Protein AF-C4KE77-F1 (afdb_monomer_lite)

pLDDT: mean 90.0, std 8.87, range [51.75, 97.31]

Secondary structure (DSSP, 8-state):
-EEEEHHHHHHHHHHHHHHH---HHHHHHHHHHHHHHTTEEEE---HHHHHHHHHHHHHH---HHHHHHHHHHHHHH-

Sequence (78 aa):
MKFTRENYHYQLIVILKKLTGKSDEEILNVLSSFFRDAEINLDHLETSDLEKVREIVEKFKLDFEDAIHFFYRKRLVS

Organism: Saccharolobus islandicus (strain M.16.4 / Kamchatka #3) (NCBI:txid426118)

Structure (mmCIF, N/CA/C/O backbone):
data_AF-C4KE77-F1
#
_entry.id   AF-C4KE77-F1
#
loop_
_atom_site.group_PDB
_atom_site.id
_atom_site.type_symbol
_atom_site.label_atom_id
_atom_site.label_alt_id
_atom_site.label_comp_id
_atom_site.label_asym_id
_atom_site.label_entity_id
_atom_site.label_seq_id
_atom_site.pdbx_PDB_ins_code
_atom_site.Cartn_x
_atom_site.Cartn_y
_atom_site.Cartn_z
_atom_site.occupancy
_atom_site.B_iso_or_equiv
_atom_site.auth_seq_id
_atom_site.auth_comp_id
_atom_site.auth_asym_id
_atom_site.auth_atom_id
_atom_site.pdbx_PDB_model_num
ATOM 1 N N . MET A 1 1 ? -5.588 -17.563 -4.279 1.00 58.34 1 MET A N 1
ATOM 2 C CA . MET A 1 1 ? -4.954 -16.717 -3.249 1.00 58.34 1 MET A CA 1
ATOM 3 C C . MET A 1 1 ? -5.078 -15.263 -3.674 1.00 58.34 1 MET A C 1
ATOM 5 O O . MET A 1 1 ? -4.753 -14.972 -4.822 1.00 58.34 1 MET A O 1
ATOM 9 N N . LYS A 1 2 ? -5.635 -14.388 -2.828 1.00 77.94 2 LYS A N 1
ATOM 10 C CA . LYS A 1 2 ? -5.798 -12.959 -3.147 1.00 77.94 2 LYS A CA 1
ATOM 11 C C . LYS A 1 2 ? -4.576 -12.196 -2.641 1.00 77.94 2 LYS A C 1
ATOM 13 O O . LYS A 1 2 ? -4.037 -12.540 -1.594 1.00 77.94 2 LYS A O 1
ATOM 18 N N . PHE A 1 3 ? -4.150 -11.176 -3.373 1.00 75.81 3 PHE A N 1
ATOM 19 C CA . PHE A 1 3 ? -3.051 -10.307 -2.963 1.00 75.81 3 PHE A CA 1
ATOM 20 C C . PHE A 1 3 ? -3.537 -8.869 -2.889 1.00 75.81 3 PHE A C 1
ATOM 22 O O . PHE A 1 3 ? -4.308 -8.424 -3.741 1.00 75.81 3 PHE A O 1
ATOM 29 N N . THR A 1 4 ? -3.072 -8.147 -1.878 1.00 79.94 4 THR A N 1
ATOM 30 C CA . THR A 1 4 ? -3.105 -6.686 -1.871 1.00 79.94 4 THR A CA 1
ATOM 31 C C . THR A 1 4 ? -1.703 -6.155 -1.640 1.00 79.94 4 THR A C 1
ATOM 33 O O . THR A 1 4 ? -0.828 -6.870 -1.164 1.00 79.94 4 THR A O 1
ATOM 36 N N . ARG A 1 5 ? -1.492 -4.886 -1.956 1.00 83.75 5 ARG A N 1
ATOM 37 C CA . ARG A 1 5 ? -0.196 -4.227 -1.814 1.00 83.75 5 ARG A CA 1
ATOM 38 C C . ARG A 1 5 ? 0.033 -3.865 -0.351 1.00 83.75 5 ARG A C 1
ATOM 40 O O . ARG A 1 5 ? -0.870 -3.332 0.293 1.00 83.75 5 ARG A O 1
ATOM 47 N N . GLU A 1 6 ? 1.227 -4.100 0.176 1.00 84.25 6 GLU A N 1
ATOM 48 C CA . GLU A 1 6 ? 1.518 -3.797 1.582 1.00 84.25 6 GLU A CA 1
ATOM 49 C C . GLU A 1 6 ? 1.396 -2.294 1.900 1.00 84.25 6 GLU A C 1
ATOM 51 O O . GLU A 1 6 ? 0.877 -1.909 2.946 1.00 84.25 6 GLU A O 1
ATOM 56 N N . ASN A 1 7 ? 1.746 -1.409 0.963 1.00 83.88 7 ASN A N 1
ATOM 57 C CA . ASN A 1 7 ? 1.560 0.033 1.154 1.00 83.88 7 ASN A CA 1
ATOM 58 C C . ASN A 1 7 ? 0.081 0.414 1.384 1.00 83.88 7 ASN A C 1
ATOM 60 O O . ASN A 1 7 ? -0.197 1.333 2.153 1.00 83.88 7 ASN A O 1
ATOM 64 N N . TYR A 1 8 ? -0.870 -0.327 0.798 1.00 85.50 8 TYR A N 1
ATOM 65 C CA . TYR A 1 8 ? -2.303 -0.133 1.053 1.00 85.50 8 TYR A CA 1
ATOM 66 C C . TYR A 1 8 ? -2.694 -0.534 2.471 1.00 85.50 8 TYR A C 1
ATOM 68 O O . TYR A 1 8 ? -3.540 0.119 3.080 1.00 85.50 8 TYR A O 1
ATOM 76 N N . HIS A 1 9 ? -2.059 -1.567 3.025 1.00 87.56 9 HIS A N 1
ATOM 77 C CA . HIS A 1 9 ? -2.269 -1.952 4.416 1.00 87.56 9 HIS A CA 1
ATOM 78 C C . HIS A 1 9 ? -1.914 -0.796 5.364 1.00 87.56 9 HIS A C 1
ATOM 80 O O . HIS A 1 9 ? -2.722 -0.423 6.213 1.00 87.56 9 HIS A O 1
ATOM 86 N N . TYR A 1 10 ? -0.764 -0.147 5.158 1.00 87.75 10 TYR A N 1
ATOM 87 C CA . TYR A 1 10 ? -0.360 1.004 5.971 1.00 87.75 10 TYR A CA 1
ATOM 88 C C . TYR A 1 10 ? -1.262 2.229 5.782 1.00 87.75 10 TYR A C 1
ATOM 90 O O . TYR A 1 10 ? -1.596 2.911 6.753 1.00 87.75 10 TYR A O 1
ATOM 98 N N . GLN A 1 11 ? -1.715 2.500 4.556 1.00 90.12 11 GLN A N 1
ATOM 99 C CA . GLN A 1 11 ? -2.665 3.586 4.302 1.00 90.12 11 GLN A CA 1
ATOM 100 C C . GLN A 1 11 ? -4.005 3.357 5.009 1.00 90.12 11 GLN A C 1
ATOM 102 O O . GLN A 1 11 ? -4.562 4.297 5.579 1.00 90.12 11 GLN A O 1
ATOM 107 N N . LEU A 1 12 ? -4.500 2.114 5.040 1.00 92.81 12 LEU A N 1
ATOM 108 C CA . LEU A 1 12 ? -5.716 1.766 5.776 1.00 92.81 12 LEU A CA 1
ATOM 109 C C . LEU A 1 12 ? -5.578 2.064 7.268 1.00 92.81 12 LEU A C 1
ATOM 111 O O . LEU A 1 12 ? -6.526 2.578 7.857 1.00 92.81 12 LEU A O 1
ATOM 115 N N . ILE A 1 13 ? -4.407 1.824 7.867 1.00 93.12 13 ILE A N 1
ATOM 116 C CA . ILE A 1 13 ? -4.163 2.167 9.275 1.00 93.12 13 ILE A CA 1
ATOM 117 C C . ILE A 1 13 ? -4.355 3.670 9.500 1.00 93.12 13 ILE A C 1
ATOM 119 O O . ILE A 1 13 ? -5.114 4.078 10.379 1.00 93.12 13 ILE A O 1
ATOM 123 N N . VAL A 1 14 ? -3.728 4.502 8.663 1.00 93.75 14 VAL A N 1
ATOM 124 C CA . VAL A 1 14 ? -3.823 5.968 8.765 1.00 93.75 14 VAL A CA 1
ATOM 125 C C . VAL A 1 14 ? -5.263 6.453 8.579 1.00 93.75 14 VAL A C 1
ATOM 127 O O . VAL A 1 14 ? -5.730 7.309 9.334 1.00 93.75 14 VAL A O 1
ATOM 130 N N . ILE A 1 15 ? -5.976 5.913 7.587 1.00 94.88 15 ILE A N 1
ATOM 131 C CA . ILE A 1 15 ? -7.366 6.282 7.291 1.00 94.88 15 ILE A CA 1
ATOM 132 C C . ILE A 1 15 ? -8.279 5.896 8.457 1.00 94.88 15 ILE A C 1
ATOM 134 O O . ILE A 1 15 ? -9.030 6.737 8.952 1.00 94.88 15 ILE A O 1
ATOM 138 N N . LEU A 1 16 ? -8.194 4.653 8.933 1.00 96.00 16 LEU A N 1
ATOM 139 C CA . LEU A 1 16 ? -9.032 4.163 10.025 1.00 96.00 16 LEU A CA 1
ATOM 140 C C . LEU A 1 16 ? -8.769 4.935 11.315 1.00 96.00 16 LEU A C 1
ATOM 142 O O . LEU A 1 16 ? -9.720 5.347 11.971 1.00 96.00 16 LEU A O 1
ATOM 146 N N . LYS A 1 17 ? -7.506 5.246 11.622 1.00 96.38 17 LYS A N 1
ATOM 147 C CA . LYS A 1 17 ? -7.148 6.069 12.784 1.00 96.38 17 LYS A CA 1
ATOM 148 C C . LYS A 1 17 ? -7.827 7.430 12.742 1.00 96.38 17 LYS A C 1
ATOM 150 O O . LYS A 1 17 ? -8.417 7.852 13.735 1.00 96.38 17 LYS A O 1
ATOM 155 N N . LYS A 1 18 ? -7.794 8.097 11.583 1.00 96.38 18 LYS A N 1
ATOM 156 C CA . LYS A 1 18 ? -8.452 9.398 11.390 1.00 96.38 18 LYS A CA 1
ATOM 157 C C . LYS A 1 18 ? -9.973 9.317 11.505 1.00 96.38 18 LYS A C 1
ATOM 159 O O . LYS A 1 18 ? -10.576 10.244 12.032 1.00 96.38 18 LYS A O 1
ATOM 164 N N . LEU A 1 19 ? -10.587 8.247 11.002 1.00 97.00 19 LEU A N 1
ATOM 165 C CA . LEU A 1 19 ? -12.045 8.109 10.970 1.00 97.00 19 LEU A CA 1
ATOM 166 C C . LEU A 1 19 ? -12.639 7.636 12.299 1.00 97.00 19 LEU A C 1
ATOM 168 O O . LEU A 1 19 ? -13.753 8.029 12.633 1.00 97.00 19 LEU A O 1
ATOM 172 N N . THR A 1 20 ? -11.934 6.784 13.045 1.00 96.25 20 THR A N 1
ATOM 173 C CA . THR A 1 20 ? -12.492 6.122 14.234 1.00 96.25 20 THR A CA 1
ATOM 174 C C . THR A 1 20 ? -11.892 6.606 15.548 1.00 96.25 20 THR A C 1
ATOM 176 O O . THR A 1 20 ? -12.431 6.269 16.598 1.00 96.25 20 THR A O 1
ATOM 179 N N . GLY A 1 21 ? -10.762 7.324 15.521 1.00 95.50 21 GLY A N 1
ATOM 180 C CA . GLY A 1 21 ? -10.033 7.736 16.727 1.00 95.50 21 GLY A CA 1
ATOM 181 C C . GLY A 1 21 ? -9.445 6.575 17.541 1.00 95.50 21 GLY A C 1
ATOM 182 O O . GLY A 1 21 ? -9.069 6.772 18.692 1.00 95.50 21 GLY A O 1
ATOM 183 N N . LYS A 1 22 ? -9.388 5.366 16.966 1.00 96.56 22 LYS A N 1
ATOM 184 C CA . LYS A 1 22 ? -8.870 4.165 17.638 1.00 96.56 22 LYS A CA 1
ATOM 185 C C . LYS A 1 22 ? -7.345 4.162 17.676 1.00 96.56 22 LYS A C 1
ATOM 187 O O . LYS A 1 22 ? -6.693 4.827 16.868 1.00 96.56 22 LYS A O 1
ATOM 192 N N . SER A 1 23 ? -6.788 3.387 18.601 1.00 95.69 23 SER A N 1
ATOM 193 C CA . SER A 1 23 ? -5.345 3.152 18.672 1.00 95.69 23 SER A CA 1
ATOM 194 C C . SER A 1 23 ? -4.832 2.334 17.479 1.00 95.69 23 SER A C 1
ATOM 196 O O . SER A 1 23 ? -5.588 1.608 16.827 1.00 95.69 23 SER A O 1
ATOM 198 N N . ASP A 1 24 ? -3.526 2.428 17.207 1.00 93.38 24 ASP A N 1
ATOM 199 C CA . ASP A 1 24 ? -2.888 1.658 16.129 1.00 93.38 24 ASP A CA 1
ATOM 200 C C . ASP A 1 24 ? -3.024 0.145 16.367 1.00 93.38 24 ASP A C 1
ATOM 202 O O . ASP A 1 24 ? -3.272 -0.603 15.426 1.00 93.38 24 ASP A O 1
ATOM 206 N N . GLU A 1 25 ? -2.947 -0.299 17.625 1.00 95.38 25 GLU A N 1
ATOM 207 C CA . GLU A 1 25 ? -3.099 -1.705 18.018 1.00 95.38 25 GLU A CA 1
ATOM 208 C C . GLU A 1 25 ? -4.501 -2.248 17.706 1.00 95.38 25 GLU A C 1
ATOM 210 O O . GLU A 1 25 ? -4.642 -3.313 17.104 1.00 95.38 25 GLU A O 1
ATOM 215 N N . GLU A 1 26 ? -5.557 -1.503 18.047 1.00 96.31 26 GLU A N 1
ATOM 216 C CA . GLU A 1 26 ? -6.932 -1.902 17.724 1.00 96.31 26 GLU A CA 1
ATOM 217 C C . GLU A 1 26 ? -7.152 -2.020 16.214 1.00 96.31 26 GLU A C 1
ATOM 219 O O . GLU A 1 26 ? -7.801 -2.957 15.744 1.00 96.31 26 GLU A O 1
ATOM 224 N N . ILE A 1 27 ? -6.614 -1.071 15.447 1.00 97.06 27 IL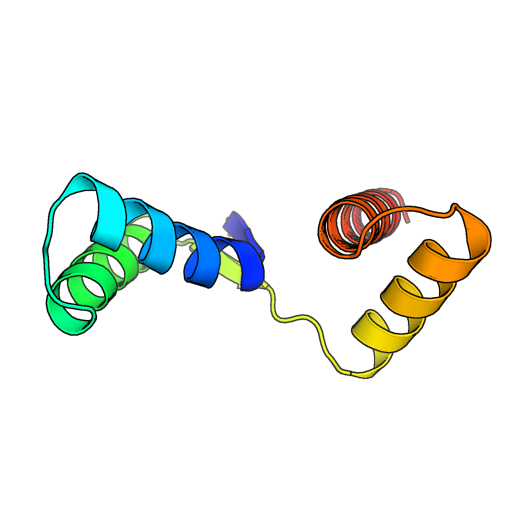E A N 1
ATOM 225 C CA . ILE A 1 27 ? -6.747 -1.056 13.991 1.00 97.06 27 ILE A CA 1
ATOM 226 C C . ILE A 1 27 ? -5.981 -2.226 13.373 1.00 97.06 27 ILE A C 1
ATOM 228 O O . ILE A 1 27 ? -6.533 -2.934 12.529 1.00 97.06 27 ILE A O 1
ATOM 232 N N . LEU A 1 28 ? -4.750 -2.474 13.824 1.00 93.88 28 LEU A N 1
ATOM 233 C CA . LEU A 1 28 ? -3.934 -3.604 13.382 1.00 93.88 28 LEU A CA 1
ATOM 234 C C . LEU A 1 28 ? -4.617 -4.941 13.662 1.00 93.88 28 LEU A C 1
ATOM 236 O O . LEU A 1 28 ? -4.617 -5.808 12.790 1.00 93.88 28 LEU A O 1
ATOM 240 N N . ASN A 1 29 ? -5.241 -5.103 14.829 1.00 94.50 29 ASN A N 1
ATOM 241 C CA . ASN A 1 29 ? -5.968 -6.323 15.176 1.00 94.50 29 ASN A CA 1
ATOM 242 C C . ASN A 1 29 ? -7.161 -6.568 14.240 1.00 94.50 29 ASN A C 1
ATOM 244 O O . ASN A 1 29 ? -7.334 -7.679 13.733 1.00 94.50 29 ASN A O 1
ATOM 248 N N . VAL A 1 30 ? -7.952 -5.527 13.956 1.00 94.56 30 VAL A N 1
ATOM 249 C CA . VAL A 1 30 ? -9.091 -5.617 13.026 1.00 94.56 30 VAL A CA 1
ATOM 250 C C . VAL A 1 30 ? -8.621 -5.935 11.608 1.00 94.56 30 VAL A C 1
ATOM 252 O O . VAL A 1 30 ? -9.151 -6.853 10.980 1.00 94.56 30 VAL A O 1
ATOM 255 N N . LEU A 1 31 ? -7.614 -5.213 11.108 1.00 93.81 31 LEU A N 1
ATOM 256 C CA . LEU A 1 31 ? -7.075 -5.440 9.770 1.00 93.81 31 LEU A CA 1
ATOM 257 C C . LEU A 1 31 ? -6.480 -6.844 9.653 1.00 93.81 31 LEU A C 1
ATOM 259 O O . LEU A 1 31 ? -6.811 -7.560 8.714 1.00 93.81 31 LEU A O 1
ATOM 263 N N . SER A 1 32 ? -5.661 -7.273 10.612 1.00 90.81 32 SER A N 1
ATOM 264 C CA . SER A 1 32 ? -5.029 -8.598 10.595 1.00 90.81 32 SER A CA 1
ATOM 265 C C . SER A 1 32 ? -6.059 -9.725 10.577 1.00 90.81 32 SER A C 1
ATOM 267 O O . SER A 1 32 ? -5.887 -10.685 9.826 1.00 90.81 32 SER A O 1
ATOM 269 N N . SER A 1 33 ? -7.150 -9.606 11.348 1.00 93.38 33 SER A N 1
ATOM 270 C CA . SER A 1 33 ? -8.253 -10.571 11.264 1.00 93.38 33 SER A CA 1
ATOM 271 C C . SER A 1 33 ? -8.888 -10.553 9.880 1.00 93.38 33 SER A C 1
ATOM 273 O O . SER A 1 33 ? -8.972 -11.595 9.247 1.00 93.38 33 SER A O 1
ATOM 275 N N . PHE A 1 34 ? -9.249 -9.374 9.367 1.00 93.00 34 PHE A N 1
ATOM 276 C CA . PHE A 1 34 ? -9.868 -9.243 8.050 1.00 93.00 34 PHE A CA 1
ATOM 277 C C . PHE A 1 34 ? -9.009 -9.845 6.927 1.00 93.00 34 PHE A C 1
ATOM 279 O O . PHE A 1 34 ? -9.517 -10.618 6.118 1.00 93.00 34 PHE A O 1
ATOM 286 N N . PHE A 1 35 ? -7.712 -9.523 6.877 1.00 91.25 35 PHE A N 1
ATOM 287 C CA . PHE A 1 35 ? -6.799 -10.026 5.847 1.00 91.25 35 PHE A CA 1
ATOM 288 C C . PHE A 1 35 ? -6.632 -11.547 5.929 1.00 91.25 35 PHE A C 1
ATOM 290 O O . PHE A 1 35 ? -6.675 -12.217 4.896 1.00 91.25 35 PHE A O 1
ATOM 297 N N . ARG A 1 36 ? -6.509 -12.095 7.145 1.00 89.75 36 ARG A N 1
ATOM 298 C CA . ARG A 1 36 ? -6.426 -13.542 7.374 1.00 89.75 36 ARG A CA 1
ATOM 299 C C . ARG A 1 36 ? -7.713 -14.253 6.958 1.00 89.75 36 ARG A C 1
ATOM 301 O O . ARG A 1 36 ? -7.647 -15.213 6.198 1.00 89.75 36 ARG A O 1
ATOM 308 N N . ASP A 1 37 ? -8.864 -13.770 7.419 1.00 94.06 37 ASP A N 1
ATOM 309 C CA . ASP A 1 37 ? -10.170 -14.395 7.177 1.00 94.06 37 ASP A CA 1
ATOM 310 C C . ASP A 1 37 ? -10.570 -14.304 5.690 1.00 94.06 37 ASP A C 1
ATOM 312 O O . ASP A 1 37 ? -11.270 -15.169 5.168 1.00 94.06 37 ASP A O 1
ATOM 316 N N . ALA A 1 38 ? -10.087 -13.278 4.982 1.00 92.06 38 ALA A N 1
ATOM 317 C CA . ALA A 1 38 ? -10.273 -13.110 3.543 1.00 92.06 38 ALA A CA 1
ATOM 318 C C . ALA A 1 38 ? -9.217 -13.830 2.676 1.00 92.06 38 ALA A C 1
ATOM 320 O O . ALA A 1 38 ? -9.281 -13.718 1.445 1.00 92.06 38 ALA A O 1
ATOM 321 N N . GLU A 1 39 ? -8.254 -14.533 3.289 1.00 91.38 39 GLU A N 1
ATOM 322 C CA . GLU A 1 39 ? -7.112 -15.188 2.629 1.00 91.38 39 GLU A CA 1
ATOM 323 C C . GLU A 1 39 ? -6.334 -14.248 1.687 1.00 91.38 39 GLU A C 1
ATOM 325 O O . GLU A 1 39 ? -5.963 -14.596 0.554 1.00 91.38 39 GLU A O 1
ATOM 330 N N . ILE A 1 40 ? -6.126 -13.012 2.144 1.00 88.12 40 ILE A N 1
ATOM 331 C CA . ILE A 1 40 ? -5.386 -11.984 1.420 1.00 88.12 40 ILE A CA 1
ATOM 332 C C . ILE A 1 40 ? -3.955 -11.938 1.954 1.00 88.12 40 ILE A C 1
ATOM 334 O O . ILE A 1 40 ? -3.731 -11.653 3.128 1.00 88.12 40 ILE A O 1
ATOM 338 N N . ASN A 1 41 ? -2.984 -12.139 1.068 1.00 86.31 41 ASN A N 1
ATOM 339 C CA . ASN A 1 41 ? -1.575 -11.927 1.378 1.00 86.31 41 ASN A CA 1
ATOM 340 C C . ASN A 1 41 ? -1.134 -10.513 1.004 1.00 86.31 41 ASN A C 1
ATOM 342 O O . ASN A 1 41 ? -1.627 -9.927 0.034 1.00 86.31 41 ASN A O 1
ATOM 346 N N . LEU A 1 42 ? -0.197 -9.978 1.783 1.00 87.19 42 LEU A N 1
ATOM 347 C CA . LEU A 1 42 ? 0.426 -8.690 1.514 1.00 87.19 42 LEU A CA 1
ATOM 348 C C . LEU A 1 42 ? 1.608 -8.894 0.570 1.00 87.19 42 LEU A C 1
ATOM 350 O O . LEU A 1 42 ? 2.508 -9.687 0.831 1.00 87.19 42 LEU A O 1
ATOM 354 N N . ASP A 1 43 ? 1.563 -8.186 -0.547 1.00 87.88 43 ASP A N 1
ATOM 355 C CA . ASP A 1 43 ? 2.614 -8.130 -1.549 1.00 87.88 43 ASP A CA 1
ATOM 356 C C . ASP A 1 43 ? 3.581 -7.008 -1.159 1.00 87.88 43 ASP A C 1
ATOM 358 O O . ASP A 1 43 ? 3.240 -5.818 -1.230 1.00 87.88 43 ASP A O 1
ATOM 362 N N . HIS A 1 44 ? 4.745 -7.412 -0.657 1.00 88.25 44 HIS A N 1
ATOM 363 C CA . HIS A 1 44 ? 5.827 -6.520 -0.263 1.00 88.25 44 HIS A CA 1
ATOM 364 C C . HIS A 1 44 ? 6.647 -6.124 -1.496 1.00 88.25 44 HIS A C 1
ATOM 366 O O 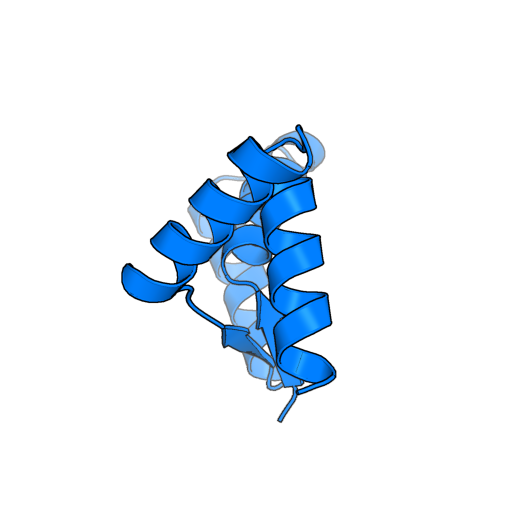. HIS A 1 44 ? 6.993 -6.968 -2.324 1.00 88.25 44 HIS A O 1
ATOM 372 N N . LEU A 1 45 ? 6.963 -4.834 -1.620 1.00 89.50 45 LEU A N 1
ATOM 373 C CA . LEU A 1 45 ? 7.888 -4.358 -2.645 1.00 89.50 45 LEU A CA 1
ATOM 374 C C . LEU A 1 45 ? 9.315 -4.472 -2.121 1.00 89.50 45 LEU A C 1
ATOM 376 O O . LEU A 1 45 ? 9.722 -3.698 -1.258 1.00 89.50 45 LEU A O 1
ATOM 380 N N . GLU A 1 46 ? 10.078 -5.392 -2.699 1.00 91.25 46 GLU A N 1
ATOM 381 C CA . GLU A 1 46 ? 11.512 -5.504 -2.446 1.00 91.25 46 GLU A CA 1
ATOM 382 C C . GLU A 1 46 ? 12.262 -4.244 -2.906 1.00 91.25 46 GLU A C 1
ATOM 384 O O . GLU A 1 46 ? 11.810 -3.505 -3.787 1.00 91.25 46 GLU A O 1
ATOM 389 N N . THR A 1 47 ? 13.471 -4.030 -2.383 1.00 92.69 47 THR A N 1
ATOM 390 C CA . THR A 1 47 ? 14.322 -2.881 -2.747 1.00 92.69 47 THR A CA 1
ATOM 391 C C . THR A 1 47 ? 14.492 -2.722 -4.262 1.00 92.69 47 THR A C 1
ATOM 393 O O . THR A 1 47 ? 14.397 -1.614 -4.784 1.00 92.69 47 THR A O 1
ATOM 396 N N . SER A 1 48 ? 14.683 -3.827 -4.987 1.00 93.88 48 SER A N 1
ATOM 397 C CA . SER A 1 48 ? 14.844 -3.817 -6.448 1.00 93.88 48 SER A CA 1
ATOM 398 C C . SER A 1 48 ? 13.571 -3.404 -7.197 1.00 93.88 48 SER A C 1
ATOM 400 O O . SER A 1 48 ? 13.641 -2.889 -8.314 1.00 93.88 48 SER A O 1
ATOM 402 N N . ASP A 1 49 ? 12.396 -3.600 -6.602 1.00 93.19 49 ASP A N 1
ATOM 403 C CA . ASP A 1 49 ? 11.138 -3.105 -7.150 1.00 93.19 49 ASP A CA 1
ATOM 404 C C . ASP A 1 49 ? 10.953 -1.615 -6.844 1.00 93.19 49 ASP A C 1
ATOM 406 O O . ASP A 1 49 ? 10.509 -0.863 -7.714 1.00 93.19 49 ASP A O 1
ATOM 410 N N . LEU A 1 50 ? 11.381 -1.152 -5.666 1.00 94.06 50 LEU A N 1
ATOM 411 C CA . LEU A 1 50 ? 11.389 0.273 -5.321 1.00 94.06 50 LEU A CA 1
ATOM 412 C C . LEU A 1 50 ? 12.319 1.093 -6.229 1.00 94.06 50 LEU A C 1
ATOM 414 O O . LEU A 1 50 ? 11.979 2.218 -6.599 1.00 94.06 50 LEU A O 1
ATOM 418 N N . GLU A 1 51 ? 13.455 0.533 -6.652 1.00 95.88 51 GLU A N 1
ATOM 419 C CA . GLU A 1 51 ? 14.335 1.164 -7.645 1.00 95.88 51 GLU A CA 1
ATOM 420 C C . GLU A 1 51 ? 13.613 1.389 -8.983 1.00 95.88 51 GLU A C 1
ATOM 422 O O . GLU A 1 51 ? 13.648 2.495 -9.527 1.00 95.88 51 GLU A O 1
ATOM 427 N N . LYS A 1 52 ? 12.862 0.392 -9.468 1.00 95.19 52 LYS A N 1
ATOM 428 C CA . LYS A 1 52 ? 12.039 0.523 -10.685 1.00 95.19 52 LYS A CA 1
ATOM 429 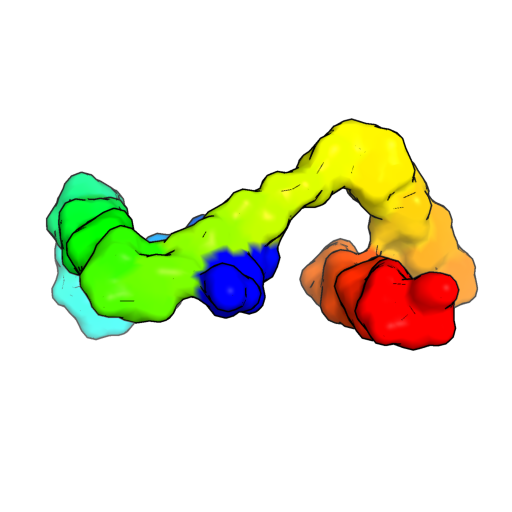C C . LYS A 1 52 ? 10.908 1.537 -10.505 1.00 95.19 52 LYS A C 1
ATOM 431 O O . LYS A 1 52 ? 10.583 2.272 -11.438 1.00 95.19 52 LYS A O 1
ATOM 436 N N . VAL A 1 53 ? 10.293 1.596 -9.321 1.00 95.31 53 VAL A N 1
ATOM 437 C CA . VAL A 1 53 ? 9.287 2.621 -8.994 1.00 95.31 53 VAL A CA 1
ATOM 438 C C . VAL A 1 53 ? 9.907 4.017 -9.073 1.00 95.31 53 VAL A C 1
ATOM 440 O O . VAL A 1 53 ? 9.309 4.909 -9.675 1.00 95.31 53 VAL A O 1
ATOM 443 N N . ARG A 1 54 ? 11.126 4.212 -8.553 1.00 96.12 54 ARG A N 1
ATOM 444 C CA . ARG A 1 54 ? 11.847 5.491 -8.660 1.00 96.12 54 ARG A CA 1
ATOM 445 C C . ARG A 1 54 ? 12.089 5.887 -10.118 1.00 96.12 54 ARG A C 1
ATOM 447 O O . ARG A 1 54 ? 11.840 7.032 -10.487 1.00 96.12 54 ARG A O 1
ATOM 454 N N . GLU A 1 55 ? 12.502 4.949 -10.966 1.00 96.69 55 GLU A N 1
ATOM 455 C CA . GLU A 1 55 ? 12.660 5.210 -12.405 1.00 96.69 55 GLU A CA 1
ATOM 456 C C . GLU A 1 55 ? 11.339 5.646 -13.065 1.00 96.69 55 GLU A C 1
ATOM 458 O O . GLU A 1 55 ? 11.327 6.526 -13.929 1.00 96.69 55 GLU A O 1
ATOM 463 N N . ILE A 1 56 ? 10.208 5.062 -12.651 1.00 96.38 56 ILE A N 1
ATOM 464 C CA . ILE A 1 56 ? 8.872 5.451 -13.125 1.00 96.38 56 ILE A CA 1
ATOM 465 C C . ILE A 1 56 ? 8.532 6.881 -12.685 1.00 96.38 56 ILE A C 1
ATOM 467 O O . ILE A 1 56 ? 8.095 7.668 -13.528 1.00 96.38 56 ILE A O 1
ATOM 471 N N . VAL A 1 57 ? 8.766 7.235 -11.415 1.00 97.31 57 VAL A N 1
ATOM 472 C CA . VAL A 1 57 ? 8.590 8.606 -10.893 1.00 97.31 57 VAL A CA 1
ATOM 473 C C . VAL A 1 57 ? 9.359 9.602 -11.760 1.00 97.31 57 VAL A C 1
ATOM 475 O O . VAL A 1 57 ? 8.795 10.577 -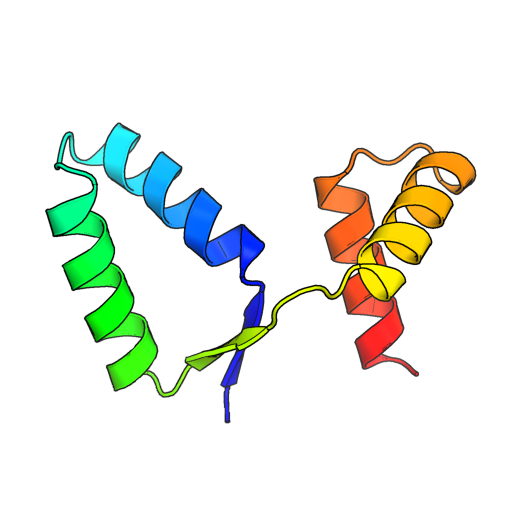12.259 1.00 97.31 57 VAL A O 1
ATOM 478 N N . GLU A 1 58 ? 10.641 9.340 -12.008 1.00 96.75 58 GLU A N 1
ATOM 479 C CA . GLU A 1 58 ? 11.504 10.256 -12.753 1.00 96.75 58 GLU A CA 1
ATOM 480 C C . GLU A 1 58 ? 11.095 10.398 -14.221 1.00 96.75 58 GLU A C 1
ATOM 482 O O . GLU A 1 58 ? 11.093 11.518 -14.753 1.00 96.75 58 GLU A O 1
ATOM 487 N N . LYS A 1 59 ? 10.736 9.277 -14.859 1.00 96.81 59 LYS A N 1
ATOM 488 C CA . LYS A 1 59 ? 10.389 9.203 -16.282 1.00 96.81 59 LYS A CA 1
ATOM 489 C C . LYS A 1 59 ? 9.025 9.804 -16.591 1.00 96.81 59 LYS A C 1
ATOM 491 O O . LYS A 1 59 ? 8.886 10.503 -17.592 1.00 96.81 59 LYS A O 1
ATOM 496 N N . PHE A 1 60 ? 8.024 9.504 -15.770 1.00 95.88 60 PHE A N 1
ATOM 497 C CA . PHE A 1 60 ? 6.636 9.893 -16.023 1.00 95.88 60 PHE A CA 1
ATOM 498 C C . PHE A 1 60 ? 6.190 11.103 -15.199 1.00 95.88 60 PHE A C 1
ATOM 500 O O . PHE A 1 60 ? 5.078 11.579 -15.405 1.00 95.88 60 PHE A O 1
ATOM 507 N N . LYS A 1 61 ? 7.052 11.622 -14.310 1.00 95.94 61 LYS A N 1
ATOM 508 C CA . LYS A 1 61 ? 6.747 12.739 -13.398 1.00 95.94 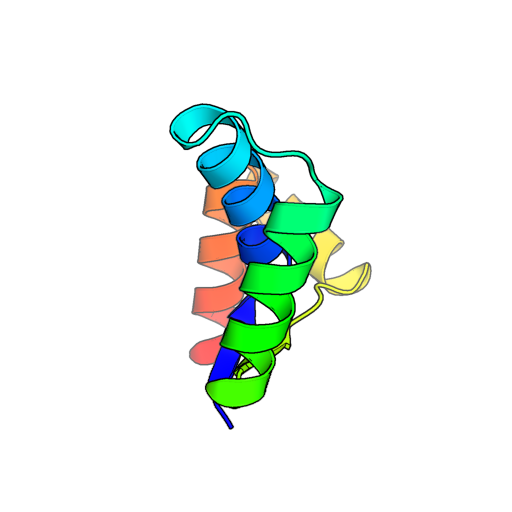61 LYS A CA 1
ATOM 509 C C . LYS A 1 61 ? 5.495 12.477 -12.553 1.00 95.94 61 LYS A C 1
ATOM 511 O O . LYS A 1 61 ? 4.731 13.394 -12.274 1.00 95.94 61 LYS A O 1
ATOM 516 N N . LEU A 1 62 ? 5.303 11.214 -12.176 1.00 94.38 62 LEU A N 1
ATOM 517 C CA . LEU A 1 62 ? 4.239 10.777 -11.278 1.00 94.38 62 LEU A CA 1
ATOM 518 C C . LEU A 1 62 ? 4.665 10.999 -9.831 1.00 94.38 62 LEU A C 1
ATOM 520 O O . LEU A 1 62 ? 5.861 10.983 -9.530 1.00 94.38 62 LEU A O 1
ATOM 524 N N . ASP A 1 63 ? 3.696 11.149 -8.932 1.00 95.38 63 ASP A N 1
ATOM 525 C CA . ASP A 1 63 ? 3.996 10.973 -7.519 1.00 95.38 63 ASP A CA 1
ATOM 526 C C . ASP A 1 63 ? 4.340 9.504 -7.212 1.00 95.38 63 ASP A C 1
ATOM 528 O O . ASP A 1 63 ? 4.219 8.601 -8.049 1.00 95.38 63 ASP A O 1
ATOM 532 N N . PHE A 1 64 ? 4.845 9.266 -6.004 1.00 91.31 64 PHE A N 1
ATOM 533 C CA . PHE A 1 64 ? 5.325 7.946 -5.616 1.00 91.31 64 PHE A CA 1
ATOM 534 C C . PHE A 1 64 ? 4.203 6.896 -5.569 1.00 91.31 64 PHE A C 1
ATOM 536 O O . PHE A 1 64 ? 4.434 5.735 -5.903 1.00 91.31 64 PHE A O 1
ATOM 543 N N . GLU A 1 65 ? 2.986 7.287 -5.191 1.00 90.31 65 GLU A N 1
ATOM 544 C CA . GLU A 1 65 ? 1.849 6.374 -5.084 1.00 90.31 65 GLU A CA 1
ATOM 545 C C . GLU A 1 65 ? 1.341 5.960 -6.471 1.00 90.31 65 GLU A C 1
ATOM 547 O O . GLU A 1 65 ? 1.203 4.763 -6.754 1.00 90.31 65 GLU A O 1
ATOM 552 N N . ASP A 1 66 ? 1.179 6.932 -7.366 1.00 92.19 66 ASP A N 1
ATOM 553 C CA . ASP A 1 66 ? 0.843 6.714 -8.769 1.00 92.19 66 ASP A CA 1
ATOM 554 C C . ASP A 1 66 ? 1.911 5.868 -9.471 1.00 92.19 66 ASP A C 1
ATOM 556 O O . ASP A 1 66 ? 1.593 4.964 -10.252 1.00 92.19 66 ASP A O 1
ATOM 560 N N . ALA A 1 67 ? 3.191 6.088 -9.158 1.00 95.00 67 ALA A N 1
ATOM 561 C CA . ALA A 1 67 ? 4.280 5.274 -9.682 1.00 95.00 67 ALA A CA 1
ATOM 562 C C . ALA A 1 67 ? 4.221 3.819 -9.187 1.00 95.00 67 ALA A C 1
ATOM 564 O O . ALA A 1 67 ? 4.428 2.902 -9.988 1.00 95.00 67 ALA A O 1
ATOM 565 N N . ILE A 1 68 ? 3.872 3.577 -7.916 1.00 92.50 68 ILE A N 1
ATOM 566 C CA . ILE A 1 68 ? 3.599 2.225 -7.401 1.00 92.50 68 ILE A CA 1
ATOM 567 C C . ILE A 1 68 ? 2.431 1.593 -8.170 1.00 92.50 68 ILE A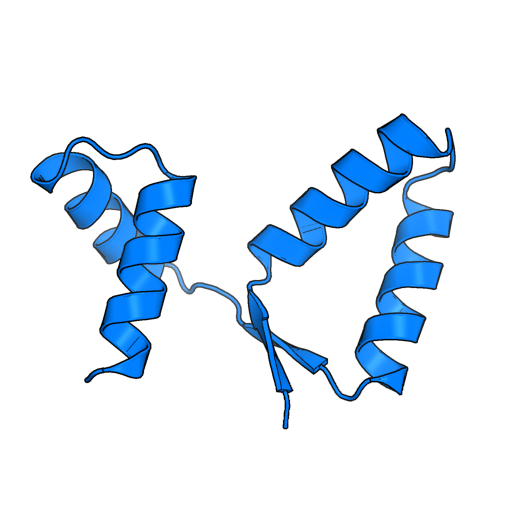 C 1
ATOM 569 O O . ILE A 1 68 ? 2.506 0.432 -8.577 1.00 92.50 68 ILE A O 1
ATOM 573 N N . HIS A 1 69 ? 1.350 2.339 -8.417 1.00 89.25 69 HIS A N 1
ATOM 574 C CA . HIS A 1 69 ? 0.189 1.822 -9.154 1.00 89.25 69 HIS A CA 1
ATOM 575 C C . HIS A 1 69 ? 0.560 1.446 -10.587 1.00 89.25 69 HIS A C 1
ATOM 577 O O . HIS A 1 69 ? 0.164 0.386 -11.084 1.00 89.25 69 HIS A O 1
ATOM 583 N N . PHE A 1 70 ? 1.371 2.285 -11.226 1.00 91.75 70 PHE A N 1
ATOM 584 C CA . PHE A 1 70 ? 1.896 2.052 -12.559 1.00 91.75 70 PHE A CA 1
ATOM 585 C C . PHE A 1 70 ? 2.829 0.833 -12.609 1.00 91.75 70 PHE A C 1
ATOM 587 O O . PHE A 1 70 ? 2.722 0.014 -13.526 1.00 91.75 70 PHE A O 1
ATOM 594 N N . PHE A 1 71 ? 3.711 0.678 -11.617 1.00 92.69 71 PHE A N 1
ATOM 595 C CA . PHE A 1 71 ? 4.597 -0.477 -11.476 1.00 92.69 71 PHE A CA 1
ATOM 596 C C . PHE A 1 71 ? 3.802 -1.784 -11.385 1.00 92.69 71 PHE A C 1
ATOM 598 O O . PHE A 1 71 ? 4.005 -2.692 -12.193 1.00 92.69 71 PHE A O 1
ATOM 605 N N . TYR A 1 72 ? 2.827 -1.849 -10.477 1.00 88.00 72 TYR A N 1
ATOM 606 C CA . TYR A 1 72 ? 1.982 -3.031 -10.321 1.00 88.00 72 TYR A CA 1
ATOM 607 C C . TYR A 1 72 ? 1.158 -3.338 -11.571 1.00 88.00 72 TYR A C 1
ATOM 609 O O . TYR A 1 72 ? 1.016 -4.503 -11.936 1.00 88.00 72 TYR A O 1
ATOM 617 N N . ARG A 1 73 ? 0.648 -2.312 -12.270 1.00 84.81 73 ARG A N 1
ATOM 618 C CA . ARG A 1 73 ? -0.024 -2.508 -13.562 1.00 84.81 73 ARG A CA 1
ATOM 619 C C . ARG A 1 73 ? 0.908 -3.185 -14.563 1.00 84.81 73 ARG A C 1
ATOM 621 O O . ARG A 1 73 ? 0.475 -4.101 -15.248 1.00 84.81 73 ARG A O 1
ATOM 628 N N . LYS A 1 74 ? 2.167 -2.750 -14.664 1.00 83.56 74 LYS A N 1
ATOM 629 C CA . LYS A 1 74 ? 3.140 -3.378 -15.568 1.00 83.56 74 LYS A CA 1
ATOM 630 C C . LYS A 1 74 ? 3.440 -4.825 -15.184 1.00 83.56 74 LYS A C 1
ATOM 632 O O . LYS A 1 74 ? 3.457 -5.662 -16.075 1.00 83.56 74 LYS A O 1
ATOM 637 N N . ARG A 1 75 ? 3.610 -5.109 -13.888 1.00 81.19 75 ARG A N 1
ATOM 638 C CA . ARG A 1 75 ? 3.927 -6.449 -13.361 1.00 81.19 75 ARG A CA 1
ATOM 639 C C . ARG A 1 75 ? 2.838 -7.493 -13.636 1.00 81.19 75 ARG A C 1
ATOM 641 O O . ARG A 1 75 ? 3.138 -8.673 -13.702 1.00 81.19 75 ARG A O 1
ATOM 648 N N . LEU A 1 76 ? 1.581 -7.067 -13.784 1.00 62.94 76 LEU A N 1
ATOM 649 C CA . LEU A 1 76 ? 0.440 -7.950 -14.069 1.00 62.94 76 LEU A CA 1
ATOM 650 C C . LEU A 1 76 ? 0.229 -8.237 -15.564 1.00 62.94 76 LEU A C 1
ATOM 652 O O . LEU A 1 76 ? -0.550 -9.123 -15.905 1.00 62.94 76 LEU A O 1
ATOM 656 N N . VAL A 1 77 ? 0.849 -7.451 -16.449 1.00 58.78 77 VAL A N 1
ATOM 657 C CA . VAL A 1 77 ? 0.663 -7.534 -17.912 1.00 58.78 77 VAL A CA 1
ATOM 658 C C . VAL A 1 77 ? 1.917 -8.096 -18.607 1.00 58.78 77 VAL A C 1
ATOM 660 O O . VAL A 1 77 ? 1.907 -8.313 -19.816 1.00 58.78 77 VAL A O 1
ATOM 663 N N . SER A 1 78 ? 2.989 -8.330 -17.846 1.00 51.75 78 SER A N 1
ATOM 664 C CA . SER A 1 78 ? 4.217 -9.036 -18.240 1.00 51.75 78 SER A CA 1
ATOM 665 C C . SER A 1 78 ? 4.150 -10.508 -17.866 1.00 51.75 78 SER A C 1
ATOM 667 O O . SER A 1 78 ? 4.555 -11.336 -18.705 1.00 51.75 78 SER A O 1
#

Radius of gyration: 14.61 Å; chains: 1; bounding box: 27×30×37 Å

Foldseek 3Di:
DAEDEVVVVVVQLVVCCVVPVDDSVVSCVVSVCVCVVVVYDYDYQDPVLLVQLVVQCVPVVDPSVVSVVVSVVVVVVD